Protein AF-A0A1V6KBM1-F1 (afdb_monomer_lite)

pLDDT: mean 92.9, std 8.12, range [62.69, 98.38]

Sequence (90 aa):
MTIACGTGGNSPALARRLREELEAAYGEEYAALLDILGQLRSKMEKNAGRGRVWFDQLMAAGLLESLRQKDADAAKKIVREITGEEVRID

Radius of gyration: 16.18 Å; chains: 1; bounding box: 38×30×36 Å

Foldseek 3Di:
DDDADDDPPPDPPVRVVVVVVCPVVDDPLVVQVVQQLVVCVVVPVVDPPLSVVLVVQLVVLCLSVCSVVVVVVSNQVSNCVRPVDGDDGD

Structure (mmCIF, N/CA/C/O backbone):
data_AF-A0A1V6KBM1-F1
#
_entry.id   AF-A0A1V6KBM1-F1
#
loop_
_atom_site.group_PDB
_atom_site.id
_atom_site.type_symbol
_atom_site.label_atom_id
_atom_site.label_alt_id
_atom_site.label_comp_id
_atom_site.label_asym_id
_atom_site.label_entity_id
_atom_site.label_seq_id
_atom_site.pdbx_PDB_ins_code
_atom_site.Cartn_x
_atom_site.Cartn_y
_atom_site.Cartn_z
_atom_site.occupancy
_atom_site.B_iso_or_equiv
_atom_site.auth_seq_id
_atom_site.auth_comp_id
_atom_site.auth_asym_id
_atom_site.auth_atom_id
_atom_site.pdbx_PDB_model_num
ATOM 1 N N . MET A 1 1 ? -1.062 2.579 -5.476 1.00 91.12 1 MET A N 1
ATOM 2 C CA . MET A 1 1 ? 0.256 3.063 -5.005 1.00 91.12 1 MET A CA 1
ATOM 3 C C . MET A 1 1 ? 1.175 3.162 -6.208 1.00 91.12 1 MET A C 1
ATOM 5 O O . MET A 1 1 ? 1.091 2.287 -7.056 1.00 91.12 1 MET A O 1
ATOM 9 N N . THR A 1 2 ? 2.035 4.178 -6.283 1.00 94.00 2 THR A N 1
ATOM 10 C CA . THR A 1 2 ? 3.030 4.287 -7.360 1.00 94.00 2 THR A CA 1
ATOM 11 C C . THR A 1 2 ? 4.381 4.623 -6.753 1.00 94.00 2 THR A C 1
ATOM 13 O O . THR A 1 2 ? 4.483 5.579 -5.986 1.00 94.00 2 THR A O 1
ATOM 16 N N . ILE A 1 3 ? 5.408 3.853 -7.109 1.00 94.44 3 ILE A N 1
ATOM 17 C CA . ILE A 1 3 ? 6.807 4.148 -6.797 1.00 94.44 3 ILE A CA 1
ATOM 18 C C . ILE A 1 3 ? 7.517 4.355 -8.132 1.00 94.44 3 ILE A C 1
ATOM 20 O O . ILE A 1 3 ? 7.421 3.513 -9.022 1.00 94.44 3 ILE A O 1
ATOM 24 N N . ALA A 1 4 ? 8.192 5.491 -8.290 1.00 94.75 4 ALA A N 1
ATOM 25 C CA . ALA A 1 4 ? 8.932 5.817 -9.502 1.00 94.75 4 ALA A CA 1
ATOM 26 C C . ALA A 1 4 ? 10.433 5.865 -9.205 1.00 94.75 4 ALA A C 1
ATOM 28 O O . ALA A 1 4 ? 10.863 6.498 -8.242 1.00 94.75 4 ALA A O 1
ATOM 29 N N . CYS A 1 5 ? 11.230 5.231 -10.062 1.00 94.31 5 CYS A N 1
ATOM 30 C CA . CYS A 1 5 ? 12.686 5.309 -10.048 1.00 94.31 5 CYS A CA 1
ATOM 31 C C . CYS A 1 5 ? 13.191 5.796 -11.411 1.00 94.31 5 CYS A C 1
ATOM 33 O O . CYS A 1 5 ? 12.676 5.395 -12.455 1.00 94.31 5 CYS A O 1
ATOM 35 N N . GLY A 1 6 ? 14.214 6.651 -11.420 1.00 95.00 6 GLY A N 1
ATOM 36 C CA . GLY A 1 6 ? 14.773 7.191 -12.656 1.00 95.00 6 GLY A CA 1
ATOM 37 C C . GLY A 1 6 ? 16.187 7.723 -12.468 1.00 95.00 6 GLY A C 1
ATOM 38 O O . GLY A 1 6 ? 16.558 8.165 -11.387 1.00 95.00 6 GLY A O 1
ATOM 39 N N . THR A 1 7 ? 16.977 7.684 -13.540 1.00 96.12 7 THR A N 1
ATOM 40 C CA . THR A 1 7 ? 18.382 8.136 -13.546 1.00 96.12 7 THR A CA 1
ATOM 41 C C . THR A 1 7 ? 18.603 9.373 -14.421 1.00 96.12 7 THR A C 1
ATOM 43 O O . THR A 1 7 ? 19.736 9.639 -14.816 1.00 96.12 7 THR A O 1
ATOM 46 N N . GLY A 1 8 ? 17.536 10.058 -14.849 1.00 95.12 8 GLY A N 1
ATOM 47 C CA . GLY A 1 8 ? 17.629 11.192 -15.781 1.00 95.12 8 GLY A CA 1
ATOM 48 C C . GLY A 1 8 ? 18.275 10.851 -17.133 1.00 95.12 8 GLY A C 1
ATOM 49 O O . GLY A 1 8 ? 18.897 11.709 -17.740 1.00 95.12 8 GLY A O 1
ATOM 50 N N . GLY A 1 9 ? 18.196 9.589 -17.576 1.00 93.62 9 GLY A N 1
ATOM 51 C CA . GLY A 1 9 ? 18.818 9.112 -18.820 1.00 93.62 9 GLY A CA 1
ATOM 52 C C . GLY A 1 9 ? 20.264 8.617 -18.689 1.00 93.62 9 GLY A C 1
ATOM 53 O O . GLY A 1 9 ? 20.740 7.936 -19.590 1.00 93.62 9 GLY A O 1
ATOM 54 N N . ASN A 1 10 ? 20.934 8.853 -17.555 1.00 97.19 10 ASN A N 1
ATOM 55 C CA . ASN A 1 10 ? 22.349 8.492 -17.387 1.00 97.19 10 ASN A CA 1
ATOM 56 C C . ASN A 1 10 ? 22.620 6.975 -17.363 1.00 97.19 10 ASN A C 1
ATOM 58 O O . ASN A 1 10 ? 23.700 6.542 -17.751 1.00 97.19 10 ASN A O 1
ATOM 62 N N . SER A 1 11 ? 21.675 6.155 -16.887 1.00 97.62 11 SER A N 1
ATOM 63 C CA . SER A 1 11 ? 21.814 4.694 -16.865 1.00 97.62 11 SER A CA 1
ATOM 64 C C . SER A 1 11 ? 20.449 3.987 -16.852 1.00 97.62 11 SER A C 1
ATOM 66 O O . SER A 1 11 ? 19.911 3.673 -15.786 1.00 97.62 11 SER A O 1
ATOM 68 N N . PRO A 1 12 ? 19.875 3.678 -18.031 1.00 96.25 12 PRO A N 1
ATOM 69 C CA . PRO A 1 12 ? 18.637 2.899 -18.131 1.00 96.25 12 PRO A CA 1
ATOM 70 C C . PRO A 1 12 ? 18.733 1.510 -17.477 1.00 96.25 12 PRO A C 1
ATOM 72 O O . PRO A 1 12 ? 17.753 1.017 -16.922 1.00 96.25 12 PRO A O 1
ATOM 75 N N . ALA A 1 13 ? 19.922 0.894 -17.490 1.00 97.81 13 ALA A N 1
ATOM 76 C CA . ALA A 1 13 ? 20.168 -0.397 -16.848 1.00 97.81 13 ALA A CA 1
ATOM 77 C C . ALA A 1 13 ? 20.008 -0.327 -15.319 1.00 97.81 13 ALA A C 1
ATOM 79 O O . ALA A 1 13 ? 19.407 -1.221 -14.724 1.00 97.81 13 ALA A O 1
ATOM 80 N N . LEU A 1 14 ? 20.480 0.754 -14.686 1.00 97.81 14 LEU A N 1
ATOM 81 C CA . LEU A 1 14 ? 20.291 0.962 -13.250 1.00 97.81 14 LEU A CA 1
ATOM 82 C C . LEU A 1 14 ? 18.819 1.225 -12.910 1.00 97.81 14 LEU A C 1
ATOM 84 O O . LEU A 1 14 ? 18.311 0.649 -11.954 1.00 97.81 14 LEU A O 1
ATOM 88 N N . ALA A 1 15 ? 18.117 2.035 -13.710 1.00 98.06 15 ALA A N 1
ATOM 89 C CA . ALA A 1 15 ? 16.681 2.256 -13.522 1.00 98.06 15 ALA A CA 1
ATOM 90 C C . ALA A 1 15 ? 15.891 0.936 -13.578 1.00 98.06 15 ALA A C 1
ATOM 92 O O . ALA A 1 15 ? 15.036 0.691 -12.729 1.00 98.06 15 ALA A O 1
ATOM 93 N N . ARG A 1 16 ? 16.216 0.058 -14.539 1.00 97.56 16 ARG A N 1
ATOM 94 C CA . ARG A 1 16 ? 15.607 -1.272 -14.646 1.00 97.56 16 ARG A CA 1
ATOM 95 C C . ARG A 1 16 ? 15.874 -2.128 -13.408 1.00 97.56 16 ARG A C 1
ATOM 97 O O . ARG A 1 16 ? 14.928 -2.714 -12.893 1.00 97.56 16 ARG A O 1
ATOM 104 N N . ARG A 1 17 ? 17.123 -2.177 -12.934 1.00 97.81 17 ARG A N 1
ATOM 105 C CA . ARG A 1 17 ? 17.494 -2.942 -11.736 1.00 97.81 17 ARG A CA 1
ATOM 106 C C . ARG A 1 17 ? 16.733 -2.464 -10.497 1.00 97.81 17 ARG A C 1
ATOM 108 O O . ARG A 1 17 ? 16.185 -3.285 -9.777 1.00 97.81 17 ARG A O 1
ATOM 115 N N . LEU A 1 18 ? 16.655 -1.150 -10.280 1.00 97.50 18 LEU A N 1
ATOM 116 C CA . LEU A 1 18 ? 15.909 -0.580 -9.152 1.00 97.50 18 LEU A CA 1
ATOM 117 C C . LEU A 1 18 ? 14.419 -0.921 -9.226 1.00 97.50 18 LEU A C 1
ATOM 119 O O . LEU A 1 18 ? 13.832 -1.284 -8.215 1.00 97.50 18 LEU A O 1
ATOM 123 N N . ARG A 1 19 ? 13.807 -0.848 -10.415 1.00 97.31 19 ARG A N 1
ATOM 124 C CA . ARG A 1 19 ? 12.410 -1.266 -10.610 1.00 97.31 19 ARG A CA 1
ATOM 125 C C . ARG A 1 19 ? 12.202 -2.729 -10.204 1.00 97.31 19 ARG A C 1
ATOM 127 O O . ARG A 1 19 ? 11.250 -3.011 -9.493 1.00 97.31 19 ARG A O 1
ATOM 134 N N . GLU A 1 20 ? 13.085 -3.634 -10.627 1.00 96.75 20 GLU A N 1
ATOM 135 C CA . GLU A 1 20 ? 13.002 -5.067 -10.293 1.00 96.75 20 GLU A CA 1
ATOM 136 C C . GLU A 1 20 ? 13.172 -5.314 -8.781 1.00 96.75 20 GLU A C 1
ATOM 138 O O . GLU A 1 20 ? 12.429 -6.099 -8.197 1.00 96.75 20 GLU A O 1
ATOM 143 N N . GLU A 1 21 ? 14.093 -4.600 -8.122 1.00 97.06 21 GLU A N 1
ATOM 144 C CA . GLU A 1 21 ? 14.264 -4.652 -6.660 1.00 97.06 21 GLU A CA 1
ATOM 145 C C . GLU A 1 21 ? 13.018 -4.128 -5.917 1.00 97.06 21 GLU A C 1
ATOM 147 O O . GLU A 1 21 ? 12.592 -4.719 -4.924 1.00 97.06 21 GLU A O 1
ATOM 152 N N . LEU A 1 22 ? 12.395 -3.052 -6.409 1.00 96.44 22 LEU A N 1
ATOM 153 C CA . LEU A 1 22 ? 11.162 -2.498 -5.841 1.00 96.44 22 LEU A CA 1
ATOM 154 C C . LEU A 1 22 ? 9.961 -3.433 -6.033 1.00 96.44 22 LEU A C 1
ATOM 156 O O . LEU A 1 22 ? 9.179 -3.598 -5.102 1.00 96.44 22 LEU A O 1
ATOM 160 N N . GLU A 1 23 ? 9.822 -4.060 -7.202 1.00 93.75 23 GLU A N 1
ATOM 161 C CA . GLU A 1 23 ? 8.770 -5.053 -7.468 1.00 93.75 23 GLU A CA 1
ATOM 162 C C . GLU A 1 23 ? 8.872 -6.257 -6.526 1.00 93.75 23 GLU A C 1
ATOM 164 O O . GLU A 1 23 ? 7.853 -6.763 -6.066 1.00 93.75 23 GLU A O 1
ATOM 169 N N . ALA A 1 24 ? 10.092 -6.686 -6.188 1.00 93.31 24 ALA A N 1
ATOM 170 C CA . ALA A 1 24 ? 10.308 -7.759 -5.220 1.00 93.31 24 ALA A CA 1
ATOM 171 C C . ALA A 1 24 ? 10.032 -7.328 -3.767 1.00 93.31 24 ALA A C 1
ATOM 173 O O . ALA A 1 24 ? 9.608 -8.148 -2.954 1.00 93.31 24 ALA A O 1
ATOM 174 N N . ALA A 1 25 ? 10.289 -6.062 -3.424 1.00 95.06 25 ALA A N 1
ATOM 175 C CA . ALA A 1 25 ? 10.139 -5.552 -2.062 1.00 95.06 25 ALA A CA 1
ATOM 176 C C . ALA A 1 25 ? 8.699 -5.132 -1.707 1.00 95.06 25 ALA A C 1
ATOM 178 O O . ALA A 1 25 ? 8.310 -5.233 -0.544 1.00 95.06 25 ALA A O 1
ATOM 179 N N . TYR A 1 26 ? 7.918 -4.652 -2.679 1.00 95.50 26 TYR A N 1
ATOM 180 C CA . TYR A 1 26 ? 6.594 -4.064 -2.455 1.00 95.50 26 TYR A CA 1
ATOM 181 C C . TYR A 1 26 ? 5.513 -4.799 -3.256 1.00 95.50 26 TYR A C 1
ATOM 183 O O . TYR A 1 26 ? 5.172 -4.398 -4.370 1.00 95.50 26 TYR A O 1
ATOM 191 N N . GLY A 1 27 ? 4.969 -5.869 -2.671 1.00 92.69 27 GLY A N 1
ATOM 192 C CA . GLY A 1 27 ? 3.919 -6.688 -3.279 1.00 92.69 27 GLY A CA 1
ATOM 193 C C . GLY A 1 27 ? 2.507 -6.086 -3.220 1.00 92.69 27 GLY A C 1
ATOM 194 O O . GLY A 1 27 ? 2.290 -4.942 -2.803 1.00 92.69 27 GLY A O 1
ATOM 195 N N . GLU A 1 28 ? 1.521 -6.882 -3.648 1.00 93.19 28 GLU A N 1
ATOM 196 C CA . GLU A 1 28 ? 0.100 -6.504 -3.728 1.00 93.19 28 GLU A CA 1
ATOM 197 C C . GLU A 1 28 ? -0.489 -6.085 -2.369 1.00 93.19 28 GLU A C 1
ATOM 199 O O . GLU A 1 28 ? -1.404 -5.258 -2.318 1.00 93.19 28 GLU A O 1
ATOM 204 N N . GLU A 1 29 ? 0.068 -6.577 -1.258 1.00 95.88 29 GLU A N 1
ATOM 205 C CA . GLU A 1 29 ? -0.378 -6.250 0.097 1.00 95.88 29 GLU A CA 1
ATOM 206 C C . GLU A 1 29 ? -0.313 -4.747 0.401 1.00 95.88 29 GLU A C 1
ATOM 208 O O . GLU A 1 29 ? -1.126 -4.230 1.167 1.00 95.88 29 GLU A O 1
ATOM 213 N N . TYR A 1 30 ? 0.604 -4.014 -0.239 1.00 96.50 30 TYR A N 1
ATOM 214 C CA . TYR A 1 30 ? 0.717 -2.567 -0.074 1.00 96.50 30 TYR A CA 1
ATOM 215 C C . TYR A 1 30 ? -0.408 -1.810 -0.781 1.00 96.50 30 TYR A C 1
ATOM 217 O O . TYR A 1 30 ? -0.794 -0.727 -0.336 1.00 96.50 30 TYR A O 1
ATOM 225 N N . ALA A 1 31 ? -0.956 -2.360 -1.868 1.00 94.88 31 ALA A N 1
ATOM 226 C CA . ALA A 1 31 ? -2.128 -1.787 -2.517 1.00 94.88 31 ALA A CA 1
ATOM 227 C C . ALA A 1 31 ? -3.371 -1.959 -1.632 1.00 94.88 31 ALA A C 1
ATOM 229 O O . ALA A 1 31 ? -4.082 -0.981 -1.404 1.00 94.88 31 ALA A O 1
ATOM 230 N N . ALA A 1 32 ? -3.568 -3.154 -1.065 1.00 95.75 32 ALA A N 1
ATOM 231 C CA . ALA A 1 32 ? -4.650 -3.425 -0.118 1.00 95.75 32 ALA A CA 1
ATOM 232 C C . ALA A 1 32 ? -4.522 -2.574 1.159 1.00 95.75 32 ALA A C 1
ATOM 234 O O . ALA A 1 32 ? -5.494 -1.965 1.608 1.00 95.75 32 ALA A O 1
ATOM 235 N N . LEU A 1 33 ? -3.307 -2.449 1.707 1.00 96.56 33 LEU A N 1
ATOM 236 C CA . LEU A 1 33 ? -3.047 -1.582 2.856 1.00 96.56 33 LEU A CA 1
ATOM 237 C C . LEU A 1 33 ? -3.396 -0.123 2.540 1.00 96.56 33 LEU A C 1
ATOM 239 O O . LEU A 1 33 ? -4.024 0.550 3.356 1.00 96.56 33 LEU A O 1
ATOM 243 N N . LEU A 1 34 ? -3.003 0.376 1.363 1.00 95.62 34 LEU A N 1
ATOM 244 C CA . LEU A 1 34 ? -3.308 1.744 0.952 1.00 95.62 34 LEU A CA 1
ATOM 245 C C . LEU A 1 34 ? -4.819 1.989 0.853 1.00 95.62 34 LEU A C 1
ATOM 247 O O . LEU A 1 34 ? -5.272 3.059 1.261 1.00 95.62 34 LEU A O 1
ATOM 251 N N . ASP A 1 35 ? -5.585 1.024 0.345 1.00 95.25 35 ASP A N 1
ATOM 252 C CA . ASP A 1 35 ? -7.041 1.139 0.258 1.00 95.25 35 ASP A CA 1
ATOM 253 C C . ASP A 1 35 ? -7.691 1.209 1.650 1.00 95.25 35 ASP A C 1
ATOM 255 O O . ASP A 1 35 ? -8.433 2.151 1.942 1.00 95.25 35 ASP A O 1
ATOM 259 N N . ILE A 1 36 ? -7.303 0.312 2.566 1.00 95.44 36 ILE A N 1
ATOM 260 C CA . ILE A 1 36 ? -7.759 0.322 3.968 1.00 95.44 36 ILE A CA 1
ATOM 261 C C . ILE A 1 36 ? -7.450 1.668 4.636 1.00 95.44 36 ILE A C 1
ATOM 263 O O . ILE A 1 36 ? -8.326 2.288 5.245 1.00 95.44 36 ILE A O 1
ATOM 267 N N . LEU A 1 37 ? -6.214 2.160 4.509 1.00 93.62 37 LEU A N 1
ATOM 268 C CA . LEU A 1 37 ? -5.822 3.452 5.080 1.00 93.62 37 LEU A CA 1
ATOM 269 C C . LEU A 1 37 ? -6.591 4.619 4.439 1.00 93.62 37 LEU A C 1
ATOM 271 O O . LEU A 1 37 ? -6.914 5.593 5.124 1.00 93.62 37 LEU A O 1
ATOM 275 N N . GLY A 1 38 ? -6.918 4.518 3.149 1.00 92.88 38 GLY A N 1
ATOM 276 C CA . GLY A 1 38 ? -7.779 5.457 2.435 1.00 92.88 38 GLY A CA 1
ATOM 277 C C . GLY A 1 38 ? -9.195 5.508 3.012 1.00 92.88 38 GLY A C 1
ATOM 278 O O . GLY A 1 38 ? -9.694 6.598 3.300 1.00 92.88 38 GLY A O 1
ATOM 279 N N . GLN A 1 39 ? -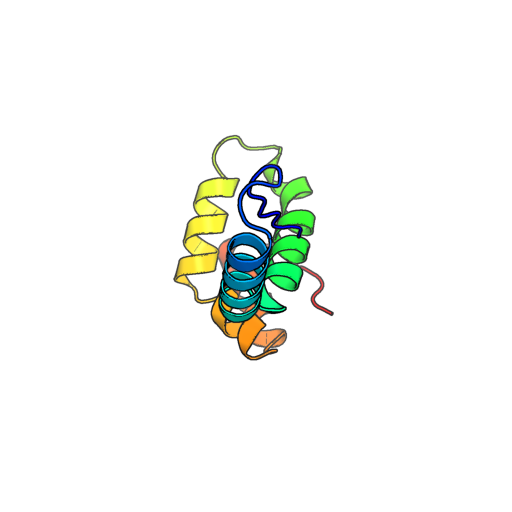9.807 4.348 3.269 1.00 93.25 39 GLN A N 1
ATOM 280 C CA . GLN A 1 39 ? -11.125 4.249 3.909 1.00 93.25 39 GLN A CA 1
ATOM 281 C C . GLN A 1 39 ? -11.114 4.899 5.305 1.00 93.25 39 GLN A C 1
ATOM 283 O O . GLN A 1 39 ? -11.979 5.722 5.629 1.00 93.25 39 GLN A O 1
ATOM 288 N N . LEU A 1 40 ? -10.076 4.616 6.102 1.00 91.38 40 LEU A N 1
ATOM 289 C CA . LEU A 1 40 ? -9.908 5.166 7.451 1.00 91.38 40 LEU A CA 1
ATOM 290 C C . LEU A 1 40 ? -9.624 6.675 7.458 1.00 91.38 40 LEU A C 1
ATOM 292 O O . LEU A 1 40 ? -9.967 7.358 8.424 1.00 91.38 40 LEU A O 1
ATOM 296 N N . ARG A 1 41 ? -9.027 7.234 6.395 1.00 86.50 41 ARG A N 1
ATOM 297 C CA . ARG A 1 41 ? -8.635 8.654 6.328 1.00 86.50 41 ARG A CA 1
ATOM 298 C C . ARG A 1 41 ? -9.792 9.602 6.605 1.00 86.50 41 ARG A C 1
ATOM 300 O O . ARG A 1 41 ? -9.633 10.527 7.399 1.00 86.50 41 ARG A O 1
ATOM 307 N N . SER A 1 42 ? -10.961 9.313 6.039 1.00 79.12 42 SER A N 1
ATOM 308 C CA . SER A 1 42 ? -12.191 10.083 6.273 1.00 79.12 42 SER A CA 1
ATOM 309 C C . SER A 1 42 ? -12.582 10.170 7.760 1.00 79.12 42 SER A C 1
ATOM 311 O O . SER A 1 42 ? -13.187 11.147 8.200 1.00 79.12 42 SER A O 1
ATOM 313 N N . LYS A 1 43 ? -12.202 9.168 8.563 1.00 79.69 43 LYS A N 1
ATOM 314 C CA . LYS A 1 43 ? -12.458 9.094 10.009 1.00 79.69 43 LYS A CA 1
ATOM 315 C C . LYS A 1 43 ? -11.338 9.722 10.845 1.00 79.69 43 LYS A C 1
ATOM 317 O O . LYS A 1 43 ? -11.576 10.142 11.979 1.00 79.69 43 LYS A O 1
ATOM 322 N N . MET A 1 44 ? -10.135 9.843 10.279 1.00 74.81 44 MET A N 1
ATOM 323 C CA . MET A 1 44 ? -8.954 10.417 10.936 1.00 74.81 44 MET A CA 1
ATOM 324 C C . MET A 1 44 ? -8.922 11.954 10.915 1.00 74.81 44 MET A C 1
ATOM 326 O O . MET A 1 44 ? -8.409 12.555 11.859 1.00 74.81 44 MET A O 1
ATOM 330 N N . GLU A 1 45 ? -9.497 12.606 9.896 1.00 63.66 45 GLU A N 1
ATOM 331 C CA . GLU A 1 45 ? -9.388 14.066 9.680 1.00 63.66 45 GLU A CA 1
ATOM 332 C C . GLU A 1 45 ? -9.909 14.934 10.836 1.00 63.66 45 GLU A C 1
ATOM 334 O O . GLU A 1 45 ? -9.485 16.075 10.997 1.00 63.66 45 GLU A O 1
ATOM 339 N N . LYS A 1 46 ? -10.772 14.394 11.702 1.00 62.69 46 LYS A N 1
ATOM 340 C CA . LYS A 1 46 ? -11.316 15.142 12.845 1.00 62.69 46 LYS A CA 1
ATOM 341 C C . LYS A 1 46 ? -10.350 15.273 14.029 1.00 62.69 46 LYS A C 1
ATOM 343 O O . LYS A 1 46 ? -10.656 16.019 14.952 1.00 62.69 46 LYS A O 1
ATOM 348 N N . ASN A 1 47 ? -9.232 14.539 14.061 1.00 63.59 47 ASN A N 1
ATOM 349 C CA . ASN A 1 47 ? -8.327 14.510 15.217 1.00 63.59 47 ASN A CA 1
ATOM 350 C C . ASN A 1 47 ? -6.854 14.460 14.784 1.00 63.59 47 ASN A C 1
ATOM 352 O O . ASN A 1 47 ? -6.317 13.391 14.478 1.00 63.59 47 ASN A O 1
ATOM 356 N N . ALA A 1 48 ? -6.189 15.619 14.800 1.00 66.00 48 ALA A N 1
ATOM 357 C CA . ALA A 1 48 ? -4.759 15.725 14.526 1.00 66.00 48 ALA A CA 1
ATOM 358 C C . ALA A 1 48 ? -3.957 14.777 15.443 1.00 66.00 48 ALA A C 1
ATOM 360 O O . ALA A 1 48 ? -4.108 14.801 16.661 1.00 66.00 48 ALA A O 1
ATOM 361 N N . GLY A 1 49 ? -3.133 13.908 14.849 1.00 73.94 49 GLY A N 1
ATOM 362 C CA . GLY A 1 49 ? -2.280 12.948 15.565 1.00 73.94 49 GLY A CA 1
ATOM 363 C C . GLY A 1 49 ? -2.837 11.525 15.695 1.00 73.94 49 GLY A C 1
ATOM 364 O O . GLY A 1 49 ? -2.04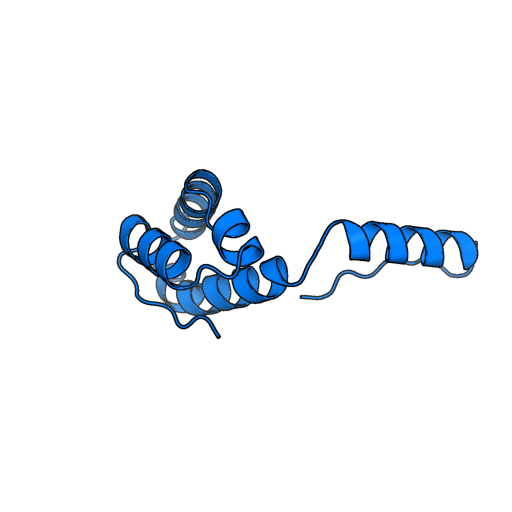6 10.587 15.794 1.00 73.94 49 GLY A O 1
ATOM 365 N N . ARG A 1 50 ? -4.160 11.316 15.595 1.00 84.31 50 ARG A N 1
ATOM 366 C CA . ARG A 1 50 ? -4.760 9.969 15.712 1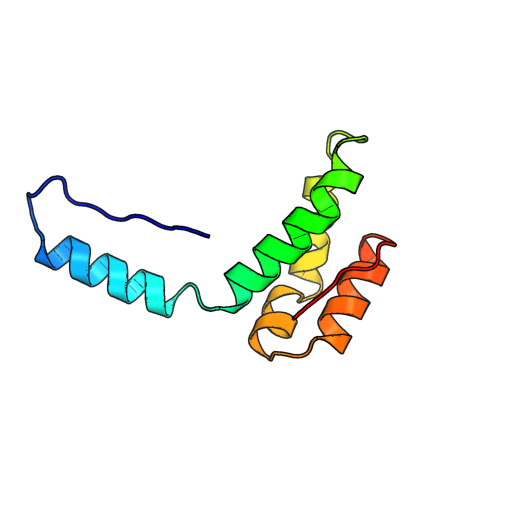.00 84.31 50 ARG A CA 1
ATOM 367 C C . ARG A 1 50 ? -4.283 9.017 14.617 1.00 84.31 50 ARG A C 1
ATOM 369 O O . ARG A 1 50 ? -4.022 7.852 14.891 1.00 84.31 50 ARG A O 1
ATOM 376 N N . GLY A 1 51 ? -4.122 9.523 13.395 1.00 86.94 51 GLY A N 1
ATOM 377 C CA . GLY A 1 51 ? -3.750 8.677 12.262 1.00 86.94 51 GLY A CA 1
ATOM 378 C C . GLY A 1 51 ? -2.368 8.042 12.377 1.00 86.94 51 GLY A C 1
ATOM 379 O O . GLY A 1 51 ? -2.193 6.905 11.954 1.00 86.94 51 GLY A O 1
ATOM 380 N N . ARG A 1 52 ? -1.407 8.724 13.014 1.00 88.81 52 ARG A N 1
ATOM 381 C CA . ARG A 1 52 ? -0.083 8.142 13.264 1.00 88.81 52 ARG A CA 1
ATOM 382 C C . ARG A 1 52 ? -0.157 7.012 14.289 1.00 88.81 52 ARG A C 1
ATOM 384 O O . ARG A 1 52 ? 0.374 5.942 14.034 1.00 88.81 52 ARG A O 1
ATOM 391 N N . VAL A 1 53 ? -0.879 7.229 15.391 1.00 91.94 53 VAL A N 1
ATOM 392 C CA . VAL A 1 53 ? -1.079 6.205 16.431 1.00 91.94 53 VAL A CA 1
ATOM 393 C C . VAL A 1 53 ? -1.759 4.963 15.857 1.00 91.94 53 VAL A C 1
ATOM 395 O O . VAL A 1 53 ? -1.291 3.854 16.093 1.00 91.94 53 VAL A O 1
ATOM 398 N N . TRP A 1 54 ? -2.821 5.139 15.066 1.00 93.06 54 TRP A N 1
ATOM 399 C CA . TRP A 1 54 ? -3.491 4.024 14.396 1.00 93.06 54 TRP A CA 1
ATOM 400 C C . TRP A 1 54 ? -2.566 3.292 13.433 1.00 93.06 54 TRP A C 1
ATOM 402 O O . TRP A 1 54 ? -2.501 2.071 13.486 1.00 93.06 54 TRP A O 1
ATOM 412 N N . PHE A 1 55 ? -1.829 4.012 12.586 1.00 93.75 55 PHE A N 1
ATOM 413 C CA . PHE A 1 55 ? -0.889 3.387 11.661 1.00 93.75 55 PHE A CA 1
ATOM 414 C C . PHE A 1 55 ? 0.140 2.520 12.400 1.00 93.75 55 PHE A C 1
ATOM 416 O O . PHE A 1 55 ? 0.292 1.344 12.073 1.00 93.75 55 PHE A O 1
ATOM 423 N N . ASP A 1 56 ? 0.778 3.069 13.436 1.00 95.44 56 ASP A N 1
ATOM 424 C CA . ASP A 1 56 ? 1.790 2.358 14.220 1.00 95.44 56 ASP A CA 1
ATOM 425 C C . ASP A 1 56 ? 1.195 1.105 14.897 1.00 95.44 56 ASP A C 1
ATOM 427 O O . ASP A 1 56 ? 1.795 0.030 14.859 1.00 95.44 56 ASP A O 1
ATOM 431 N N . GLN A 1 57 ? -0.021 1.206 15.448 1.00 97.19 57 GLN A N 1
ATOM 432 C CA . GLN A 1 57 ? -0.732 0.075 16.059 1.00 97.19 57 GLN A CA 1
ATOM 433 C C . GLN A 1 57 ? -1.123 -1.002 15.036 1.00 97.19 57 GLN A C 1
ATOM 435 O O . GLN A 1 57 ? -0.948 -2.187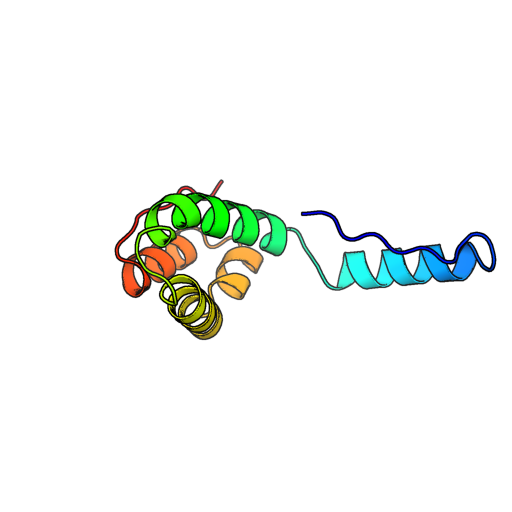 15.311 1.00 97.19 57 GLN A O 1
ATOM 440 N N . LEU A 1 58 ? -1.622 -0.616 13.856 1.00 97.62 58 LEU A N 1
ATOM 441 C CA . LEU A 1 58 ? -2.013 -1.555 12.795 1.00 97.62 58 LEU A CA 1
ATOM 442 C C . LEU A 1 58 ? -0.804 -2.347 12.285 1.00 97.62 58 LEU A C 1
ATOM 444 O O . LEU A 1 58 ? -0.904 -3.553 12.056 1.00 97.62 58 LEU A O 1
ATOM 448 N N . MET A 1 59 ? 0.347 -1.686 12.136 1.00 97.75 59 MET A N 1
ATOM 449 C CA . MET A 1 59 ? 1.591 -2.351 11.742 1.00 97.75 59 MET A CA 1
ATOM 450 C C . MET A 1 59 ? 2.085 -3.300 12.836 1.00 97.75 59 MET A C 1
ATOM 452 O O . MET A 1 59 ? 2.410 -4.449 12.539 1.00 97.75 59 MET A O 1
ATOM 456 N N . ALA A 1 60 ? 2.073 -2.861 14.098 1.00 98.06 60 ALA A N 1
ATOM 457 C CA . ALA A 1 60 ? 2.471 -3.694 15.233 1.00 98.06 60 ALA A CA 1
ATOM 458 C C . ALA A 1 60 ? 1.575 -4.934 15.414 1.00 98.06 60 ALA A C 1
ATOM 460 O O . ALA A 1 60 ? 2.059 -5.982 15.832 1.00 98.06 60 ALA A O 1
ATOM 461 N N . ALA A 1 61 ? 0.290 -4.834 15.069 1.00 98.06 61 ALA A N 1
ATOM 462 C CA . ALA A 1 61 ? -0.654 -5.947 15.118 1.00 98.06 61 ALA A CA 1
ATOM 463 C C . ALA A 1 61 ? -0.555 -6.914 13.923 1.00 98.06 61 ALA A C 1
ATOM 465 O O . ALA A 1 61 ? -1.298 -7.891 13.874 1.00 98.06 61 ALA A O 1
ATOM 466 N N . GLY A 1 62 ? 0.347 -6.673 12.964 1.00 98.00 62 GLY A N 1
ATOM 467 C CA . GLY A 1 62 ? 0.567 -7.584 11.839 1.00 98.00 62 GLY A CA 1
ATOM 468 C C . GLY A 1 62 ? -0.453 -7.448 10.708 1.00 98.00 62 GLY A C 1
ATOM 469 O O . GLY A 1 62 ? -0.677 -8.411 9.970 1.00 98.00 62 GLY A O 1
ATOM 470 N N . LEU A 1 63 ? -1.057 -6.263 10.530 1.00 98.19 63 LEU A N 1
ATOM 471 C CA . LEU A 1 63 ? -1.997 -6.029 9.428 1.00 98.19 63 LEU A CA 1
ATOM 472 C C . LEU A 1 63 ? -1.358 -6.334 8.065 1.00 98.19 63 LEU A C 1
ATOM 474 O O . LEU A 1 63 ? -1.958 -7.030 7.254 1.00 98.19 63 LEU A O 1
ATOM 478 N N . LEU A 1 64 ? -0.137 -5.845 7.821 1.00 97.62 64 LEU A N 1
ATOM 479 C CA . LEU A 1 64 ? 0.549 -6.038 6.539 1.00 97.62 64 LEU A CA 1
ATOM 480 C C . LEU A 1 64 ? 0.794 -7.525 6.232 1.00 97.62 64 LEU A C 1
ATOM 482 O O . LEU A 1 64 ? 0.574 -7.958 5.105 1.00 97.62 64 LEU A O 1
ATOM 486 N N . GLU A 1 65 ? 1.180 -8.316 7.237 1.00 98.06 65 GLU A N 1
ATOM 487 C CA . GLU A 1 65 ? 1.379 -9.762 7.076 1.00 98.06 65 GLU A CA 1
ATOM 488 C C . GLU A 1 65 ? 0.057 -10.497 6.819 1.00 98.06 65 GLU A C 1
ATOM 490 O O . GLU A 1 65 ? 0.008 -11.385 5.972 1.00 98.06 65 GLU A O 1
ATOM 495 N N . SER A 1 66 ? -1.037 -10.084 7.469 1.00 97.94 66 SER A N 1
ATOM 496 C CA . SER A 1 66 ? -2.373 -10.647 7.206 1.00 97.94 66 SER A CA 1
ATOM 497 C C . SER A 1 66 ? -2.807 -10.400 5.756 1.00 97.94 66 SER A C 1
ATOM 499 O O . SER A 1 66 ? -3.302 -11.304 5.083 1.00 97.94 66 SER A O 1
ATOM 501 N N . LEU A 1 67 ? -2.549 -9.195 5.234 1.00 97.31 67 LEU A N 1
ATOM 502 C CA . LEU A 1 67 ? -2.820 -8.847 3.836 1.00 97.31 67 LEU A CA 1
ATOM 503 C C . LEU A 1 67 ? -1.933 -9.634 2.866 1.00 97.31 67 LEU A C 1
ATOM 505 O O . LEU A 1 67 ? -2.426 -10.137 1.859 1.00 97.31 67 LEU A O 1
ATOM 509 N N . ARG A 1 68 ? -0.646 -9.803 3.189 1.00 96.50 68 ARG A N 1
ATOM 510 C CA . ARG A 1 68 ? 0.286 -10.633 2.411 1.00 96.50 68 ARG A CA 1
ATOM 511 C C . ARG A 1 68 ? -0.175 -12.088 2.320 1.00 96.50 68 ARG A C 1
ATOM 513 O O . ARG A 1 68 ? -0.027 -12.713 1.274 1.00 96.50 68 ARG A O 1
ATOM 520 N N . GLN A 1 69 ? -0.759 -12.616 3.392 1.00 97.25 69 GLN A N 1
ATOM 521 C CA . GLN A 1 69 ? -1.313 -13.972 3.444 1.00 97.25 69 GLN A CA 1
ATOM 522 C C . GLN A 1 69 ? -2.721 -14.084 2.837 1.00 97.25 69 GLN A C 1
ATOM 524 O O . GLN A 1 69 ? -3.260 -15.186 2.765 1.00 97.25 69 GLN A O 1
ATOM 529 N N . LYS A 1 70 ? -3.305 -12.969 2.372 1.00 96.19 70 LYS A N 1
ATOM 530 C CA . LYS A 1 70 ? -4.690 -12.877 1.878 1.00 96.19 70 LYS A CA 1
ATOM 531 C C . LYS A 1 70 ? -5.731 -13.328 2.918 1.00 96.19 70 LYS A C 1
ATOM 533 O O . LYS A 1 70 ? -6.816 -13.778 2.558 1.00 96.19 70 LYS A O 1
ATOM 538 N N . ASP A 1 71 ? -5.421 -13.168 4.207 1.00 97.50 71 ASP A N 1
ATOM 539 C CA . ASP A 1 71 ? -6.341 -13.435 5.317 1.00 97.50 71 ASP A CA 1
ATOM 540 C C . ASP A 1 71 ? -7.170 -12.178 5.626 1.00 97.50 71 ASP A C 1
ATOM 542 O O . ASP A 1 71 ? -6.839 -11.346 6.482 1.00 97.50 71 ASP A O 1
ATOM 546 N N . ALA A 1 72 ? -8.252 -12.013 4.864 1.00 96.00 72 ALA A N 1
ATOM 547 C CA . ALA A 1 72 ? -9.136 -10.858 4.979 1.00 96.00 72 ALA A CA 1
ATOM 548 C C . ALA A 1 72 ? -9.864 -10.799 6.333 1.00 96.00 72 ALA A C 1
ATOM 550 O O . ALA A 1 72 ? -10.146 -9.703 6.823 1.00 96.00 72 ALA A O 1
ATOM 551 N N . ASP A 1 73 ? -10.166 -11.945 6.946 1.00 97.25 73 ASP A N 1
ATOM 552 C CA . ASP A 1 73 ? -10.854 -12.003 8.238 1.00 97.25 73 ASP A CA 1
ATOM 553 C C . ASP A 1 73 ? -9.939 -11.521 9.368 1.00 97.25 73 ASP A C 1
ATOM 555 O O . ASP A 1 73 ? -10.347 -10.677 10.177 1.00 97.25 73 ASP A O 1
ATOM 559 N N . ALA A 1 74 ? -8.680 -11.973 9.389 1.00 97.94 74 ALA A N 1
ATOM 560 C CA . ALA A 1 74 ? -7.680 -11.481 10.332 1.00 97.94 74 ALA A CA 1
ATOM 561 C C . ALA A 1 74 ? -7.431 -9.977 10.156 1.00 97.94 74 ALA A C 1
ATOM 563 O O . ALA A 1 74 ? -7.464 -9.224 11.134 1.00 97.94 74 ALA A O 1
ATOM 564 N N . ALA A 1 75 ? -7.268 -9.513 8.913 1.00 98.06 75 ALA A N 1
ATOM 565 C CA . ALA A 1 75 ? -7.056 -8.099 8.619 1.00 98.06 75 ALA A CA 1
ATOM 566 C C . ALA A 1 75 ? -8.237 -7.222 9.085 1.00 98.06 75 ALA A C 1
ATOM 568 O O . ALA A 1 75 ? -8.026 -6.217 9.771 1.00 98.06 75 ALA A O 1
ATOM 569 N N . LYS A 1 76 ? -9.487 -7.620 8.798 1.00 98.00 76 LYS A N 1
ATOM 570 C CA . LYS A 1 76 ? -10.696 -6.915 9.272 1.00 98.00 76 LYS A CA 1
ATOM 571 C C . LYS A 1 76 ? -10.775 -6.879 10.794 1.00 98.00 76 LYS A C 1
ATOM 573 O O . LYS A 1 76 ? -11.113 -5.841 11.366 1.00 98.00 76 LYS A O 1
ATOM 578 N N . LYS A 1 77 ? -10.444 -7.990 11.459 1.00 98.25 77 LYS A N 1
ATOM 579 C CA . LYS A 1 77 ? -10.420 -8.069 12.922 1.00 98.25 77 LYS A CA 1
ATOM 580 C C . LYS A 1 77 ? -9.416 -7.078 13.519 1.00 98.25 77 LYS A C 1
ATOM 582 O O . LYS A 1 77 ? -9.804 -6.310 14.396 1.00 98.25 77 LYS A O 1
ATOM 587 N N . ILE A 1 78 ? -8.183 -7.049 13.006 1.00 98.38 78 ILE A N 1
ATOM 588 C CA . ILE A 1 78 ? -7.127 -6.122 13.447 1.00 98.38 78 ILE A CA 1
ATOM 589 C C . ILE A 1 78 ? -7.588 -4.667 13.304 1.00 98.38 78 ILE A C 1
ATOM 591 O O . ILE A 1 78 ? -7.480 -3.881 14.249 1.00 98.38 78 ILE A O 1
ATOM 595 N N . VAL A 1 79 ? -8.145 -4.306 12.142 1.00 97.38 79 VAL A N 1
ATOM 596 C CA . VAL A 1 79 ? -8.625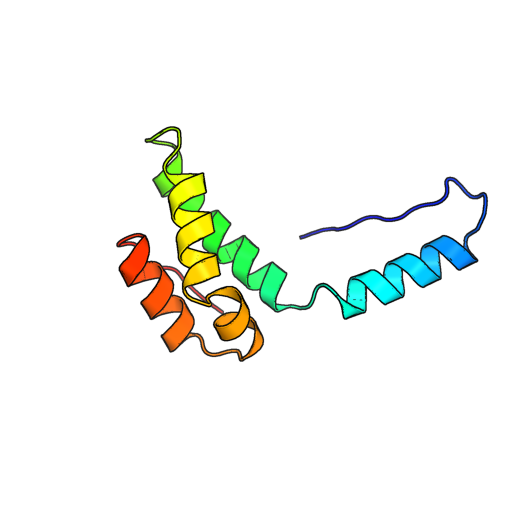 -2.939 11.891 1.00 97.38 79 VAL A CA 1
ATOM 597 C C . VAL A 1 79 ? -9.715 -2.551 12.885 1.00 97.38 79 VAL A C 1
ATOM 599 O O . VAL A 1 79 ? -9.620 -1.488 13.505 1.00 97.38 79 VAL A O 1
ATOM 602 N N . ARG A 1 80 ? -10.711 -3.417 13.093 1.00 97.19 80 ARG A N 1
ATOM 603 C CA . ARG A 1 80 ? -11.816 -3.154 14.020 1.00 97.19 80 ARG A CA 1
ATOM 604 C C . ARG A 1 80 ? -11.342 -3.013 15.465 1.00 97.19 80 ARG A C 1
ATOM 606 O O . ARG A 1 80 ? -11.821 -2.131 16.168 1.00 97.19 80 ARG A O 1
ATOM 613 N N . GLU A 1 81 ? -10.413 -3.851 15.918 1.00 97.56 81 GLU A N 1
ATOM 614 C CA . GLU A 1 81 ? -9.900 -3.809 17.295 1.00 97.56 81 GLU A CA 1
ATOM 615 C C . GLU A 1 81 ? -9.109 -2.528 17.594 1.00 97.56 81 GLU A C 1
ATOM 617 O O . GLU A 1 81 ? -9.219 -1.983 18.691 1.00 97.56 81 GLU A O 1
ATOM 622 N N . ILE A 1 82 ? -8.349 -2.016 16.623 1.00 96.00 82 ILE A N 1
ATOM 623 C CA . ILE A 1 82 ? -7.500 -0.828 16.811 1.00 96.00 82 ILE A CA 1
ATOM 624 C C . ILE A 1 82 ? -8.261 0.475 16.573 1.00 96.00 82 ILE A C 1
ATOM 626 O O . ILE A 1 82 ? -8.074 1.461 17.289 1.00 96.00 82 ILE A O 1
ATOM 630 N N . THR A 1 83 ? -9.099 0.501 15.539 1.00 93.56 83 THR A N 1
ATOM 631 C CA . THR A 1 83 ? -9.733 1.740 15.069 1.00 93.56 83 THR A CA 1
ATOM 632 C C . THR A 1 83 ? -11.194 1.861 15.489 1.00 93.56 83 THR A C 1
ATOM 634 O O . THR A 1 83 ? -11.720 2.970 15.527 1.00 93.56 83 THR A O 1
ATOM 637 N N . GLY A 1 84 ? -11.849 0.742 15.821 1.00 94.19 84 GLY A N 1
ATOM 638 C CA . GLY A 1 84 ? -13.298 0.665 16.022 1.00 94.19 84 GLY A CA 1
ATOM 639 C C . GLY A 1 84 ? -14.111 0.716 14.723 1.00 94.19 84 GLY A C 1
ATOM 640 O O . GLY A 1 84 ? -15.337 0.679 14.779 1.00 94.19 84 GLY A O 1
ATOM 641 N N . GLU A 1 85 ? -13.455 0.807 13.565 1.00 92.75 85 GLU A N 1
ATOM 642 C CA . GLU A 1 85 ? -14.095 0.975 12.261 1.00 92.75 85 GLU A CA 1
ATOM 643 C C . GLU A 1 85 ? -14.114 -0.341 11.475 1.00 92.75 85 GLU A C 1
ATOM 645 O O . GLU A 1 85 ? -13.237 -1.195 11.619 1.00 92.75 85 GLU A O 1
ATOM 650 N N . GLU A 1 86 ? -15.107 -0.486 10.601 1.00 94.12 86 GLU A N 1
ATOM 651 C CA . GLU A 1 86 ? -15.162 -1.573 9.625 1.00 94.12 86 GLU A CA 1
ATOM 652 C C . GLU A 1 86 ? -14.643 -1.096 8.269 1.00 94.12 86 GLU A C 1
ATOM 654 O O . GLU A 1 86 ? -14.935 0.020 7.831 1.00 94.12 86 GLU A O 1
ATOM 659 N N . VAL A 1 87 ? -13.893 -1.964 7.591 1.00 94.69 87 VAL A N 1
ATOM 660 C CA . VA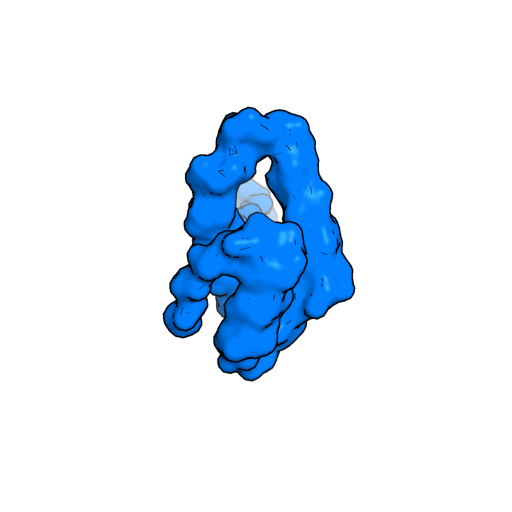L A 1 87 ? -13.326 -1.700 6.265 1.00 94.69 87 VAL A CA 1
ATOM 661 C C . VAL A 1 87 ? -13.649 -2.834 5.307 1.00 94.69 87 VAL A C 1
ATOM 663 O O . VAL A 1 87 ? -13.810 -3.996 5.698 1.00 94.69 87 VAL A O 1
ATOM 666 N N . ARG A 1 88 ? -13.736 -2.489 4.027 1.00 93.81 88 ARG A N 1
ATOM 667 C CA . ARG A 1 88 ? -13.832 -3.459 2.939 1.00 93.81 88 ARG A CA 1
ATOM 668 C C . ARG A 1 88 ? -12.425 -3.901 2.555 1.00 93.81 88 ARG A C 1
ATOM 670 O O . ARG A 1 88 ? -11.515 -3.079 2.531 1.00 93.81 88 ARG A O 1
ATOM 677 N N . ILE A 1 89 ? -12.269 -5.194 2.304 1.00 91.12 89 ILE A N 1
ATOM 678 C CA . ILE A 1 89 ? -11.044 -5.802 1.787 1.00 91.12 89 ILE A CA 1
ATOM 679 C C . ILE A 1 89 ? -11.522 -6.732 0.680 1.00 91.12 89 ILE A C 1
ATOM 681 O O . ILE A 1 89 ? -12.324 -7.628 0.974 1.00 91.12 89 ILE A O 1
ATOM 685 N N . ASP A 1 90 ? -11.105 -6.429 -0.546 1.00 72.69 90 ASP A N 1
ATOM 686 C CA . ASP A 1 90 ? -11.381 -7.208 -1.757 1.00 72.69 90 ASP A CA 1
ATOM 687 C C . ASP A 1 90 ? -10.351 -8.332 -1.947 1.00 72.69 90 ASP A C 1
ATOM 689 O O . ASP A 1 90 ? -9.186 -8.155 -1.511 1.00 72.69 90 ASP A O 1
#

Secondary structure (DSSP, 8-state):
-------TTS-HHHHHHHHHHHHHHS-THHHHHHHHHHHHHHHHTTSTTHHHHHHHHHHHTTHHHHHHTT-HHHHHHHHHHHHS------